Protein AF-A0A933K4L1-F1 (afdb_monomer_lite)

Structure (mmCIF, N/CA/C/O backbone):
data_AF-A0A933K4L1-F1
#
_entry.id   AF-A0A933K4L1-F1
#
loop_
_atom_site.group_PDB
_atom_site.id
_atom_site.type_symbol
_atom_site.label_atom_id
_atom_site.label_alt_id
_atom_site.label_comp_id
_atom_site.label_asym_id
_atom_site.label_entity_id
_atom_site.label_seq_id
_atom_site.pdbx_PDB_ins_code
_atom_site.Cartn_x
_atom_site.Cartn_y
_atom_site.Cartn_z
_atom_site.occupancy
_atom_site.B_iso_or_equiv
_atom_site.auth_seq_id
_atom_site.auth_comp_id
_atom_site.auth_asym_id
_atom_site.auth_atom_id
_atom_site.pdbx_PDB_model_num
ATOM 1 N N . ARG A 1 1 ? -4.484 -25.828 -28.127 1.00 39.91 1 ARG A N 1
ATOM 2 C CA . ARG A 1 1 ? -3.521 -26.058 -29.235 1.00 39.91 1 ARG A CA 1
ATOM 3 C C . ARG A 1 1 ? -2.117 -26.116 -28.647 1.00 39.91 1 ARG A C 1
ATOM 5 O O . ARG A 1 1 ? -1.883 -25.494 -27.622 1.00 39.91 1 ARG A O 1
ATOM 12 N N . LYS A 1 2 ? -1.276 -26.953 -29.256 1.00 43.22 2 LYS A N 1
ATOM 13 C CA . LYS A 1 2 ? 0.020 -27.460 -28.789 1.00 43.22 2 LYS A CA 1
ATOM 14 C C . LYS A 1 2 ? 1.033 -26.352 -28.479 1.00 43.22 2 LYS A C 1
ATOM 16 O O . LYS A 1 2 ? 0.990 -25.292 -29.096 1.00 43.22 2 LYS A O 1
ATOM 21 N N . GLY A 1 3 ? 1.932 -26.653 -27.542 1.00 54.91 3 GLY A N 1
ATOM 22 C CA . GLY A 1 3 ? 3.079 -25.826 -27.194 1.00 54.91 3 GLY A CA 1
ATOM 23 C C . GLY A 1 3 ? 3.960 -25.570 -28.411 1.00 54.91 3 GLY A C 1
ATOM 24 O O . GLY A 1 3 ? 4.396 -26.503 -29.080 1.00 54.91 3 GLY A O 1
ATOM 25 N N . GLY A 1 4 ? 4.175 -24.292 -28.701 1.00 50.25 4 GLY A N 1
ATOM 26 C CA . GLY A 1 4 ? 5.207 -23.833 -29.613 1.00 50.25 4 GLY A CA 1
ATOM 27 C C . GLY A 1 4 ? 6.361 -23.327 -28.769 1.00 50.25 4 GLY A C 1
ATOM 28 O O . GLY A 1 4 ? 6.180 -22.418 -27.960 1.00 50.25 4 GLY A O 1
ATOM 29 N N . THR A 1 5 ? 7.515 -23.962 -28.916 1.00 54.81 5 THR A N 1
ATOM 30 C CA . THR A 1 5 ? 8.795 -23.554 -28.346 1.00 54.81 5 THR A CA 1
ATOM 31 C C . THR A 1 5 ? 8.972 -22.050 -28.546 1.00 54.81 5 THR A C 1
ATOM 33 O O . THR A 1 5 ? 9.101 -21.573 -29.671 1.00 54.81 5 THR A O 1
ATOM 36 N N . ARG A 1 6 ? 8.900 -21.291 -27.450 1.00 60.75 6 ARG A N 1
ATOM 37 C CA . ARG A 1 6 ? 9.098 -19.840 -27.438 1.00 60.75 6 ARG A CA 1
ATOM 38 C C . ARG A 1 6 ? 10.578 -19.580 -27.698 1.00 60.75 6 ARG A C 1
ATOM 40 O O . ARG A 1 6 ? 11.382 -19.595 -26.774 1.00 60.75 6 ARG A O 1
ATOM 47 N N . GLY A 1 7 ? 10.933 -19.461 -28.975 1.00 65.25 7 GLY A N 1
ATOM 48 C CA . GLY A 1 7 ? 12.290 -19.160 -29.416 1.00 65.25 7 GLY A CA 1
ATOM 49 C C . GLY A 1 7 ? 12.791 -17.811 -28.878 1.00 65.25 7 GLY A C 1
ATOM 50 O O . GLY A 1 7 ? 12.019 -17.054 -28.287 1.00 65.25 7 GLY A O 1
ATOM 51 N N . PRO A 1 8 ? 14.070 -17.472 -29.104 1.00 67.44 8 PRO A N 1
ATOM 52 C CA . PRO A 1 8 ? 14.709 -16.267 -28.556 1.00 67.44 8 PRO A CA 1
ATOM 53 C C . PRO A 1 8 ? 13.962 -14.957 -28.869 1.00 67.44 8 PRO A C 1
ATOM 55 O O . PRO A 1 8 ? 14.009 -14.020 -28.076 1.00 67.44 8 PRO A O 1
ATOM 58 N N . ILE A 1 9 ? 13.199 -14.916 -29.967 1.00 75.38 9 ILE A N 1
ATOM 59 C CA . ILE A 1 9 ? 12.356 -13.775 -30.354 1.00 75.38 9 ILE A CA 1
ATOM 60 C C . ILE A 1 9 ? 11.249 -13.504 -29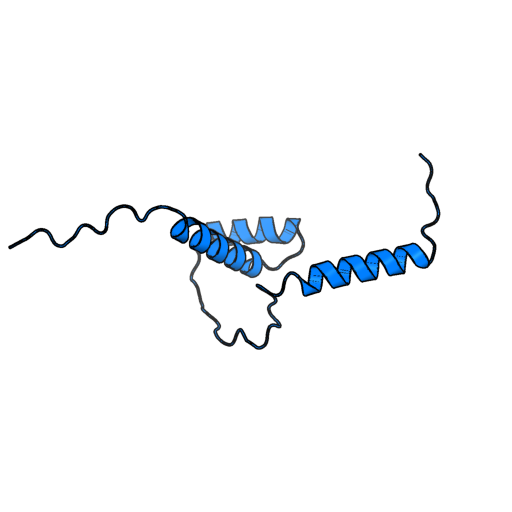.321 1.00 75.38 9 ILE A C 1
ATOM 62 O O . ILE A 1 9 ? 11.014 -12.355 -28.967 1.00 75.38 9 ILE A O 1
ATOM 66 N N . PHE A 1 10 ? 10.631 -14.542 -28.750 1.00 77.81 10 PHE A N 1
ATOM 67 C CA . PHE A 1 10 ? 9.590 -14.370 -27.731 1.00 77.81 10 PHE A CA 1
ATOM 68 C C . PHE A 1 10 ? 10.140 -13.735 -26.446 1.00 77.81 10 PHE A C 1
ATOM 70 O O . PHE A 1 10 ? 9.456 -12.950 -25.795 1.00 77.81 10 PHE A O 1
ATOM 77 N N . LEU A 1 11 ? 11.376 -14.073 -26.062 1.00 79.44 11 LEU A N 1
ATOM 78 C CA . LEU A 1 11 ? 12.017 -13.469 -24.892 1.00 79.44 11 LEU A CA 1
ATOM 79 C C . LEU A 1 11 ? 12.319 -11.988 -25.130 1.00 79.44 11 LEU A C 1
ATOM 81 O O . LEU A 1 11 ? 12.183 -11.191 -24.206 1.00 79.44 11 LEU A O 1
ATOM 85 N N . HIS A 1 12 ? 12.677 -11.621 -26.361 1.00 78.88 12 HIS A N 1
ATOM 86 C CA . HIS A 1 12 ? 12.881 -10.231 -26.749 1.00 78.88 12 HIS A CA 1
ATOM 87 C C . HIS A 1 12 ? 11.567 -9.436 -26.727 1.00 78.88 12 HIS A C 1
ATOM 89 O O . HIS A 1 12 ? 11.505 -8.384 -26.100 1.00 78.88 12 HIS A O 1
ATOM 95 N N . GLU A 1 13 ? 10.488 -9.975 -27.300 1.00 81.00 13 GLU A N 1
ATOM 96 C CA . GLU A 1 13 ? 9.154 -9.358 -27.245 1.00 81.00 13 GLU A CA 1
ATOM 97 C C . GLU A 1 13 ? 8.636 -9.215 -25.805 1.00 81.00 13 GLU A C 1
ATOM 99 O O . GLU A 1 13 ? 8.064 -8.186 -25.440 1.00 81.00 13 GLU A O 1
ATOM 104 N N . LEU A 1 14 ? 8.873 -10.223 -24.959 1.00 81.38 14 LEU A N 1
ATOM 105 C CA . LEU A 1 14 ? 8.529 -10.167 -23.540 1.00 81.38 14 LEU A CA 1
ATOM 106 C C . LEU A 1 14 ? 9.351 -9.102 -22.801 1.00 81.38 14 LEU A C 1
ATOM 108 O O . LEU A 1 14 ? 8.805 -8.402 -21.950 1.00 81.38 14 LEU A O 1
ATOM 112 N N . ALA A 1 15 ? 10.642 -8.972 -23.116 1.00 80.56 15 ALA A N 1
ATOM 113 C CA . ALA A 1 15 ? 11.514 -7.959 -22.532 1.00 80.56 15 ALA A CA 1
ATOM 114 C C . ALA A 1 15 ? 11.091 -6.542 -22.946 1.00 80.56 15 ALA A C 1
ATOM 116 O O . ALA A 1 15 ? 11.006 -5.667 -22.088 1.00 80.56 15 ALA A O 1
ATOM 117 N N . GLU A 1 16 ? 10.753 -6.335 -24.219 1.00 82.38 16 GLU A N 1
ATOM 118 C CA . GLU A 1 16 ? 10.229 -5.071 -24.746 1.00 82.38 16 GLU A CA 1
ATOM 119 C C . GLU A 1 16 ? 8.906 -4.681 -24.077 1.00 82.38 16 GLU A C 1
ATOM 121 O O . GLU A 1 16 ? 8.737 -3.553 -23.609 1.00 82.38 16 GLU A O 1
ATOM 126 N N . GLU A 1 17 ? 7.968 -5.620 -23.949 1.00 79.50 17 GLU A N 1
ATOM 127 C CA . GLU A 1 17 ? 6.682 -5.359 -23.301 1.00 79.50 17 GLU A CA 1
ATOM 128 C C . GLU A 1 17 ? 6.840 -5.119 -21.790 1.00 79.50 17 GLU A C 1
ATOM 130 O O . GLU A 1 17 ? 6.214 -4.211 -21.234 1.00 79.50 17 GLU A O 1
ATOM 135 N N . ALA A 1 18 ? 7.717 -5.868 -21.114 1.00 75.50 18 ALA A N 1
ATOM 136 C CA . ALA A 1 18 ? 8.051 -5.627 -19.713 1.00 75.50 18 ALA A CA 1
ATOM 137 C C . ALA A 1 18 ? 8.695 -4.245 -19.525 1.00 75.50 18 ALA A C 1
ATOM 139 O O . ALA A 1 18 ? 8.292 -3.497 -18.633 1.00 75.50 18 ALA A O 1
ATOM 140 N N . HIS A 1 19 ? 9.636 -3.870 -20.393 1.00 73.94 19 HIS A N 1
ATOM 141 C CA . HIS A 1 19 ? 10.294 -2.568 -20.378 1.00 73.94 19 HIS A CA 1
ATOM 142 C C . HIS A 1 19 ? 9.290 -1.431 -20.591 1.00 73.94 19 HIS A C 1
ATOM 144 O O . HIS A 1 19 ? 9.249 -0.480 -19.809 1.00 73.94 19 HIS A O 1
ATOM 150 N N . ARG A 1 20 ? 8.398 -1.569 -21.577 1.00 72.38 20 ARG A N 1
ATOM 151 C CA . ARG A 1 20 ? 7.330 -0.605 -21.862 1.00 72.38 20 ARG A CA 1
ATOM 152 C C . ARG A 1 20 ? 6.388 -0.429 -20.673 1.00 72.38 20 ARG A C 1
ATOM 154 O O . ARG A 1 20 ? 6.075 0.705 -20.304 1.00 72.38 20 ARG A O 1
ATOM 161 N N . ARG A 1 21 ? 5.976 -1.520 -20.018 1.00 66.19 21 ARG A N 1
ATOM 162 C CA . ARG A 1 21 ? 5.130 -1.468 -18.809 1.00 66.19 21 ARG A CA 1
ATOM 163 C C . ARG A 1 21 ? 5.849 -0.842 -17.619 1.00 66.19 21 ARG A C 1
ATOM 165 O O . ARG A 1 21 ? 5.251 -0.040 -16.906 1.00 66.19 21 ARG A O 1
ATOM 172 N N . MET A 1 22 ? 7.128 -1.156 -17.425 1.00 62.25 22 MET A N 1
ATOM 173 C CA . MET A 1 22 ? 7.940 -0.583 -16.349 1.00 62.25 22 MET A CA 1
ATOM 174 C C . MET A 1 22 ? 8.212 0.914 -16.548 1.00 62.25 22 MET A C 1
ATOM 176 O O . MET A 1 22 ? 8.229 1.658 -15.572 1.00 62.25 22 MET A O 1
ATOM 180 N N . LEU A 1 23 ? 8.399 1.375 -17.790 1.00 61.69 23 LEU A N 1
ATOM 181 C CA . LEU A 1 23 ? 8.634 2.790 -18.098 1.00 61.69 23 LEU A CA 1
ATOM 182 C C . LEU A 1 23 ? 7.361 3.643 -18.080 1.00 61.69 23 LEU A C 1
ATOM 184 O O . LEU A 1 23 ? 7.427 4.824 -17.743 1.00 61.69 23 LEU A O 1
ATOM 188 N N . THR A 1 24 ? 6.209 3.074 -18.436 1.00 56.47 24 THR A N 1
ATOM 189 C CA . THR A 1 24 ? 4.919 3.791 -18.419 1.00 56.47 24 THR A CA 1
ATOM 190 C C . THR A 1 24 ? 4.387 4.007 -16.999 1.00 56.47 24 THR A C 1
ATOM 192 O O . THR A 1 24 ? 3.730 5.014 -16.739 1.00 56.47 24 THR A O 1
ATOM 195 N N . HIS A 1 25 ? 4.752 3.150 -16.041 1.00 51.44 25 HIS A N 1
ATOM 196 C CA . HIS A 1 25 ? 4.422 3.305 -14.619 1.00 51.44 25 HIS A CA 1
ATOM 197 C C . HIS A 1 25 ? 5.514 4.087 -13.865 1.00 51.44 25 HIS A C 1
ATOM 199 O O . HIS A 1 25 ? 6.136 3.589 -12.930 1.00 51.44 25 HIS A O 1
ATOM 205 N N . ARG A 1 26 ? 5.761 5.346 -14.257 1.00 51.97 26 ARG A N 1
ATOM 206 C CA . ARG A 1 26 ? 6.650 6.263 -13.506 1.00 51.97 26 ARG A CA 1
ATOM 207 C C . ARG A 1 26 ? 6.078 6.735 -12.164 1.00 51.97 26 ARG A C 1
ATOM 209 O O . ARG A 1 26 ? 6.803 7.333 -11.377 1.00 51.97 26 ARG A O 1
ATOM 216 N N . ARG A 1 27 ? 4.796 6.499 -11.884 1.00 52.16 27 ARG A N 1
ATOM 217 C CA . ARG A 1 27 ? 4.173 6.864 -10.603 1.00 52.16 27 ARG A CA 1
ATOM 218 C C . ARG A 1 27 ? 4.308 5.690 -9.633 1.00 52.16 27 ARG A C 1
ATOM 220 O O . ARG A 1 27 ? 3.869 4.591 -9.951 1.00 52.16 27 ARG A O 1
ATOM 227 N N . GLY A 1 28 ? 4.948 5.913 -8.484 1.00 53.56 28 GLY A N 1
ATOM 228 C CA . GLY A 1 28 ? 4.952 4.953 -7.374 1.00 53.56 28 GLY A CA 1
ATOM 229 C C . GLY A 1 28 ? 6.193 4.078 -7.200 1.00 53.56 28 GLY A C 1
ATOM 230 O O . GLY A 1 28 ? 6.220 3.278 -6.266 1.00 53.56 28 GLY A O 1
ATOM 231 N N . ARG A 1 29 ? 7.236 4.186 -8.041 1.00 59.84 29 ARG A N 1
ATOM 232 C CA . ARG A 1 29 ? 8.449 3.373 -7.834 1.00 59.84 29 ARG A CA 1
ATOM 233 C C . ARG A 1 29 ? 9.202 3.895 -6.602 1.00 59.84 29 ARG A C 1
ATOM 235 O O . ARG A 1 29 ? 9.624 5.048 -6.624 1.00 59.84 29 ARG A O 1
ATOM 242 N N . PRO A 1 30 ? 9.476 3.066 -5.576 1.00 55.38 30 PRO A N 1
ATOM 243 C CA . PRO A 1 30 ? 10.226 3.500 -4.390 1.00 55.38 30 PRO A CA 1
ATOM 244 C C . PRO A 1 30 ? 11.623 4.069 -4.701 1.00 55.38 30 PRO A C 1
ATOM 246 O O . PRO A 1 30 ? 12.207 4.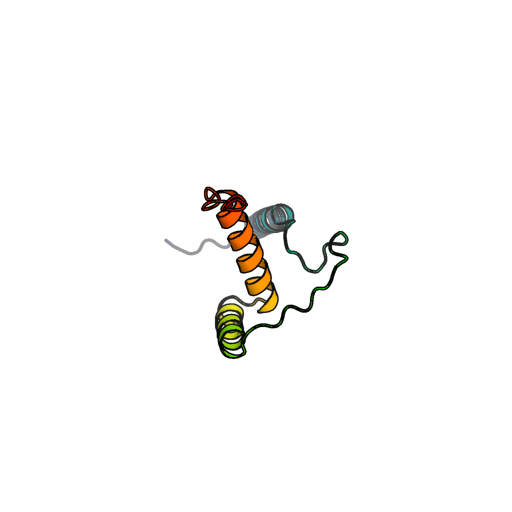762 -3.877 1.00 55.38 30 PRO A O 1
ATOM 249 N N . SER A 1 31 ? 12.164 3.775 -5.891 1.00 58.38 31 SER A N 1
ATOM 250 C CA . SER A 1 31 ? 13.457 4.262 -6.382 1.00 58.38 31 SER A CA 1
ATOM 251 C C . SER A 1 31 ? 13.386 5.584 -7.166 1.00 58.38 31 SER A C 1
ATOM 253 O O . SER A 1 31 ? 14.389 5.975 -7.761 1.00 58.38 31 SER A O 1
ATOM 255 N N . ALA A 1 32 ? 12.218 6.225 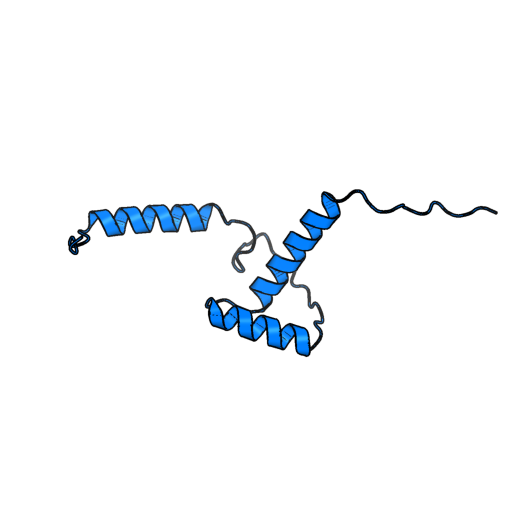-7.272 1.00 62.88 32 ALA A N 1
ATOM 256 C CA . ALA A 1 32 ? 12.067 7.507 -7.956 1.00 62.88 32 ALA A CA 1
ATOM 257 C C . ALA A 1 32 ? 12.789 8.610 -7.159 1.00 62.88 32 ALA A C 1
ATOM 259 O O . ALA A 1 32 ? 12.478 8.845 -5.992 1.00 62.88 32 ALA A O 1
ATOM 260 N N . ARG A 1 33 ? 13.781 9.271 -7.773 1.00 60.25 33 ARG A N 1
ATOM 261 C CA . ARG A 1 33 ? 14.630 10.281 -7.103 1.00 60.25 33 ARG A CA 1
ATOM 262 C C . ARG A 1 33 ? 13.847 11.530 -6.695 1.00 60.25 33 ARG A C 1
ATOM 264 O O . ARG A 1 33 ? 14.233 12.214 -5.756 1.00 60.25 33 ARG A O 1
ATOM 271 N N . GLU A 1 34 ? 12.754 11.810 -7.388 1.00 65.19 34 GLU A N 1
ATOM 272 C CA . GLU A 1 34 ? 11.829 12.908 -7.120 1.00 65.19 34 GLU A CA 1
ATOM 273 C C . GLU A 1 34 ? 11.003 12.724 -5.829 1.00 65.19 34 GLU A C 1
ATOM 275 O O . GLU A 1 34 ? 10.426 13.687 -5.327 1.00 65.19 34 GLU A O 1
ATOM 280 N N . TRP A 1 35 ? 10.940 11.513 -5.260 1.00 59.62 35 TRP A N 1
ATOM 281 C CA . TRP A 1 35 ? 10.172 11.221 -4.045 1.00 59.62 35 TRP A CA 1
ATOM 282 C C . TRP A 1 35 ? 11.043 11.387 -2.795 1.00 59.62 35 TRP A C 1
ATOM 284 O O . TRP A 1 35 ? 11.478 10.424 -2.167 1.00 59.62 35 TRP A O 1
ATOM 294 N N . THR A 1 36 ? 11.305 12.637 -2.416 1.00 59.38 36 THR A N 1
ATOM 295 C CA . THR A 1 36 ? 12.166 12.982 -1.267 1.00 59.38 36 THR A CA 1
ATOM 296 C C . THR A 1 36 ? 11.462 12.904 0.090 1.00 59.38 36 THR A C 1
ATOM 298 O O . THR A 1 36 ? 12.114 12.965 1.131 1.00 59.38 36 THR A O 1
ATOM 301 N N . LEU A 1 37 ? 10.135 12.764 0.108 1.00 61.91 37 LEU A N 1
ATOM 302 C CA . LEU A 1 37 ? 9.329 12.940 1.312 1.00 61.91 37 LEU A CA 1
ATOM 303 C C . LEU A 1 37 ? 8.808 11.592 1.829 1.00 61.91 37 LEU A C 1
ATOM 305 O O . LEU A 1 37 ? 7.923 10.982 1.233 1.00 61.91 37 LEU A O 1
ATOM 309 N N . ARG A 1 38 ? 9.348 11.137 2.967 1.00 62.84 38 ARG A N 1
ATOM 310 C CA . ARG A 1 38 ? 8.868 9.949 3.689 1.00 62.84 38 ARG A CA 1
ATOM 311 C C . ARG A 1 38 ? 7.836 10.378 4.728 1.00 62.84 38 ARG A C 1
ATOM 313 O O . ARG A 1 38 ? 8.173 11.096 5.664 1.00 62.84 38 ARG A O 1
ATOM 320 N N . ARG A 1 39 ? 6.578 9.964 4.561 1.00 65.94 39 ARG A N 1
ATOM 321 C CA . ARG A 1 39 ? 5.495 10.251 5.515 1.00 65.94 39 ARG A CA 1
ATOM 322 C C . ARG A 1 39 ? 5.198 9.003 6.334 1.00 65.94 39 ARG A C 1
ATOM 324 O O . ARG A 1 39 ? 4.902 7.958 5.762 1.00 65.94 39 ARG A O 1
ATOM 331 N N . LEU A 1 40 ? 5.259 9.124 7.657 1.00 70.88 40 LEU A N 1
ATOM 332 C CA . LEU A 1 40 ? 4.731 8.107 8.562 1.00 70.88 40 LEU A CA 1
ATOM 333 C C . LEU A 1 40 ? 3.226 8.338 8.683 1.00 70.88 40 LEU A C 1
ATOM 335 O O . LEU A 1 40 ? 2.794 9.327 9.271 1.00 70.88 40 LEU A O 1
ATOM 339 N N . VAL A 1 41 ? 2.438 7.458 8.071 1.00 73.44 41 VAL A N 1
ATOM 340 C CA . VAL A 1 41 ? 0.977 7.487 8.166 1.00 73.44 41 VAL A CA 1
ATOM 341 C C . VAL A 1 41 ? 0.564 6.364 9.111 1.00 73.44 41 VAL A C 1
ATOM 343 O O . VAL A 1 41 ? 0.759 5.198 8.763 1.00 73.44 41 VAL A O 1
ATOM 346 N N . PRO A 1 42 ? 0.034 6.674 10.307 1.00 81.62 42 PRO A N 1
ATOM 347 C CA . PRO A 1 42 ? -0.477 5.639 11.187 1.00 81.62 42 PRO A CA 1
ATOM 348 C C . PRO A 1 42 ? -1.690 4.979 10.526 1.00 81.62 42 PRO A C 1
ATOM 350 O O . PRO A 1 42 ? -2.632 5.650 10.104 1.00 81.62 42 PRO A O 1
ATOM 353 N N . LEU A 1 43 ? -1.653 3.654 10.435 1.00 86.12 43 LEU A N 1
ATOM 354 C CA . LEU A 1 43 ? -2.764 2.831 9.974 1.00 86.12 43 LEU A CA 1
ATOM 355 C C . LEU A 1 43 ? -3.322 2.050 11.156 1.00 86.12 43 LEU A C 1
ATOM 357 O O . LEU A 1 43 ? -2.588 1.687 12.078 1.00 86.12 43 LEU A O 1
ATOM 361 N N . ARG A 1 44 ? -4.627 1.775 11.122 1.00 92.06 44 ARG A N 1
ATOM 362 C CA . ARG A 1 44 ? -5.220 0.873 12.106 1.00 92.06 44 ARG A CA 1
ATOM 363 C C . ARG A 1 44 ? -4.609 -0.532 11.954 1.00 92.06 44 ARG A C 1
ATOM 365 O O . ARG A 1 44 ? -4.385 -0.953 10.814 1.00 92.06 44 ARG A O 1
ATOM 372 N N . PRO A 1 45 ? -4.357 -1.262 13.058 1.00 92.75 45 PRO A N 1
ATOM 373 C CA . PRO A 1 45 ? -3.710 -2.573 12.994 1.00 92.75 45 PRO A CA 1
ATOM 374 C C . PRO A 1 45 ? -4.452 -3.584 12.115 1.00 92.75 45 PRO A C 1
ATOM 376 O O . PRO A 1 45 ? -3.829 -4.297 11.338 1.00 92.75 45 PRO A O 1
ATOM 379 N N . ASP A 1 46 ? -5.781 -3.604 12.182 1.00 96.19 46 ASP A N 1
ATOM 380 C CA . ASP A 1 46 ? -6.640 -4.478 11.381 1.00 96.19 46 ASP A CA 1
ATOM 381 C C . ASP A 1 46 ? -6.518 -4.207 9.875 1.00 96.19 46 ASP A C 1
ATOM 383 O O . ASP A 1 46 ? -6.323 -5.137 9.093 1.00 96.19 46 ASP A O 1
ATOM 387 N N . HIS A 1 47 ? -6.530 -2.937 9.468 1.00 94.69 47 HIS A N 1
ATOM 388 C CA . HIS A 1 47 ? -6.313 -2.563 8.068 1.00 94.69 47 HIS A CA 1
ATOM 389 C C . HIS A 1 47 ? -4.894 -2.901 7.592 1.00 94.69 47 HIS A C 1
ATOM 391 O O . HIS A 1 47 ? -4.698 -3.285 6.440 1.00 94.69 47 HIS A O 1
ATOM 397 N N . TRP A 1 48 ? -3.888 -2.781 8.463 1.00 94.44 48 TRP A N 1
ATOM 398 C CA . TRP A 1 48 ? -2.522 -3.181 8.124 1.00 94.44 48 TRP A CA 1
ATOM 399 C C . TRP A 1 48 ? -2.401 -4.694 7.907 1.00 94.44 48 TRP A C 1
ATOM 401 O O . TRP A 1 48 ? -1.747 -5.129 6.958 1.00 94.44 48 TRP A O 1
ATOM 411 N N . GLU A 1 49 ? -3.067 -5.508 8.731 1.00 96.31 49 GLU A N 1
ATOM 412 C CA . GLU A 1 49 ? -3.140 -6.958 8.518 1.00 96.31 49 GLU A CA 1
ATOM 413 C C . GLU A 1 49 ? -3.811 -7.316 7.190 1.00 96.31 49 GLU A C 1
ATOM 415 O O . GLU A 1 49 ? -3.353 -8.213 6.480 1.00 96.31 49 GLU A O 1
ATOM 420 N N . GLU A 1 50 ? -4.874 -6.607 6.822 1.00 96.31 50 GLU A N 1
ATOM 421 C CA . GLU A 1 50 ? -5.546 -6.810 5.542 1.00 96.31 50 GLU A CA 1
ATOM 422 C C . GLU A 1 50 ? -4.638 -6.451 4.358 1.00 96.31 50 GLU A C 1
ATOM 424 O O . GLU A 1 50 ? -4.483 -7.249 3.430 1.00 96.31 50 GLU A O 1
ATOM 429 N N . LEU A 1 51 ? -3.939 -5.314 4.432 1.00 94.94 51 LEU A N 1
ATOM 430 C CA . LEU A 1 51 ? -2.948 -4.921 3.429 1.00 94.94 51 LEU A CA 1
ATOM 431 C C . LEU A 1 51 ? -1.834 -5.962 3.291 1.00 94.94 51 LEU A C 1
ATOM 433 O O . LEU A 1 51 ? -1.449 -6.274 2.167 1.00 94.94 51 LEU A O 1
ATOM 437 N N . LYS A 1 52 ? -1.350 -6.547 4.396 1.00 95.69 52 LYS A N 1
ATOM 438 C CA . LYS A 1 52 ? -0.354 -7.631 4.356 1.00 95.69 52 LYS A CA 1
ATOM 439 C C . LYS A 1 52 ? -0.865 -8.867 3.623 1.00 95.69 52 LYS A C 1
ATOM 441 O O . LYS A 1 52 ? -0.130 -9.433 2.816 1.00 95.69 52 LYS A O 1
ATOM 446 N N . LYS A 1 53 ? -2.114 -9.273 3.865 1.00 96.88 53 LYS A N 1
ATOM 447 C CA . LYS A 1 53 ? -2.730 -10.418 3.173 1.00 96.88 53 LYS A CA 1
ATOM 448 C C . LYS A 1 53 ? -2.861 -10.159 1.673 1.00 96.88 53 LYS A C 1
ATOM 450 O O . LYS A 1 53 ? -2.477 -11.013 0.875 1.00 96.88 53 LYS A O 1
ATOM 455 N N . LEU A 1 54 ? -3.340 -8.974 1.286 1.00 94.81 54 LEU A N 1
ATOM 456 C CA . LEU A 1 54 ? -3.426 -8.589 -0.125 1.00 94.81 54 LEU A CA 1
ATOM 457 C C . LEU A 1 54 ? -2.038 -8.539 -0.772 1.00 94.81 54 LEU A C 1
ATOM 459 O O . LEU A 1 54 ? -1.841 -9.104 -1.844 1.00 94.81 54 LEU A O 1
ATOM 463 N N . ALA A 1 55 ? -1.067 -7.917 -0.111 1.00 93.06 55 ALA A N 1
ATOM 464 C CA . ALA A 1 55 ? 0.297 -7.772 -0.606 1.00 93.06 55 ALA A CA 1
ATOM 465 C C . ALA A 1 55 ? 0.986 -9.121 -0.830 1.00 93.06 55 ALA A C 1
ATOM 467 O O . ALA A 1 55 ? 1.587 -9.333 -1.885 1.00 93.06 55 ALA A O 1
ATOM 468 N N . ALA A 1 56 ? 0.809 -10.063 0.100 1.00 93.56 56 ALA A N 1
ATOM 469 C CA . ALA A 1 56 ? 1.309 -11.427 -0.033 1.00 93.56 56 ALA A CA 1
ATOM 470 C C . ALA A 1 56 ? 0.729 -12.148 -1.261 1.00 93.56 56 ALA A C 1
ATOM 472 O O . ALA A 1 56 ? 1.453 -12.871 -1.941 1.00 93.56 56 ALA A O 1
ATOM 473 N N . SER A 1 57 ? -0.548 -11.918 -1.587 1.00 92.25 57 SER A N 1
ATOM 474 C CA . SER A 1 57 ? -1.207 -12.571 -2.728 1.00 92.25 57 SER A CA 1
ATOM 475 C C . SER A 1 57 ? -0.671 -12.138 -4.101 1.00 92.25 57 SER A C 1
ATOM 477 O O . SER A 1 57 ? -0.785 -12.896 -5.062 1.00 92.25 57 SER A O 1
ATOM 479 N N . ILE A 1 58 ? -0.066 -10.948 -4.197 1.00 89.62 58 ILE A N 1
ATOM 480 C CA . ILE A 1 58 ? 0.442 -10.377 -5.458 1.00 89.62 58 ILE A CA 1
ATOM 481 C C . ILE A 1 58 ? 1.952 -10.079 -5.437 1.00 89.62 58 ILE A C 1
ATOM 483 O O . ILE A 1 58 ? 2.480 -9.543 -6.408 1.00 89.62 58 ILE A O 1
ATOM 487 N N . GLY A 1 59 ? 2.652 -10.436 -4.353 1.00 89.62 59 GLY A N 1
ATOM 488 C CA . GLY A 1 59 ? 4.108 -10.326 -4.231 1.00 89.62 59 GLY A CA 1
ATOM 489 C C . GLY A 1 59 ? 4.649 -8.893 -4.160 1.00 89.62 59 GLY A C 1
ATOM 490 O O . GLY A 1 59 ? 5.689 -8.611 -4.753 1.00 89.62 59 GLY A O 1
ATOM 491 N N . VAL A 1 60 ? 3.959 -7.983 -3.466 1.00 88.50 60 VAL A N 1
ATOM 492 C CA . VAL A 1 60 ? 4.381 -6.574 -3.289 1.00 88.50 60 VAL A CA 1
ATOM 493 C C . VAL A 1 60 ? 4.519 -6.208 -1.810 1.00 88.50 60 VAL A C 1
ATOM 495 O O . VAL A 1 60 ? 4.141 -6.990 -0.942 1.00 88.50 60 VAL A O 1
ATOM 498 N N . ASP A 1 61 ? 5.052 -5.022 -1.503 1.00 89.44 61 ASP A N 1
ATOM 499 C CA . ASP A 1 61 ? 5.084 -4.508 -0.130 1.00 89.44 61 ASP A CA 1
ATOM 500 C C . ASP A 1 61 ? 3.712 -3.903 0.267 1.00 89.44 61 ASP A C 1
ATOM 502 O O . ASP A 1 61 ? 3.101 -3.188 -0.536 1.00 89.44 61 ASP A O 1
ATOM 506 N N . PRO A 1 62 ? 3.198 -4.136 1.491 1.00 90.19 62 PRO A N 1
ATOM 507 C CA . PRO A 1 62 ? 1.892 -3.621 1.919 1.00 90.19 62 PRO A CA 1
ATOM 508 C C . PRO A 1 62 ? 1.775 -2.092 1.862 1.00 90.19 62 PRO A C 1
ATOM 510 O O . PRO A 1 62 ? 0.698 -1.562 1.567 1.00 90.19 62 PRO A O 1
ATOM 513 N N . ALA A 1 63 ? 2.874 -1.362 2.078 1.00 88.56 63 ALA A N 1
ATOM 514 C CA . ALA A 1 63 ? 2.884 0.092 1.974 1.00 88.56 63 ALA A CA 1
ATOM 515 C C . ALA A 1 63 ? 2.707 0.569 0.524 1.00 88.56 63 ALA A C 1
ATOM 517 O O . ALA A 1 63 ? 2.162 1.651 0.302 1.00 88.56 63 ALA A O 1
ATOM 518 N N . GLN A 1 64 ? 3.096 -0.234 -0.473 1.00 85.62 64 GLN A N 1
ATOM 519 C CA . GLN A 1 64 ? 2.850 0.084 -1.884 1.00 85.62 64 GLN A CA 1
ATOM 520 C C . GLN A 1 64 ? 1.355 0.031 -2.212 1.00 85.62 64 GLN A C 1
ATOM 522 O O . GLN A 1 64 ? 0.850 0.902 -2.920 1.00 85.62 64 GLN A O 1
ATOM 527 N N . ILE A 1 65 ? 0.629 -0.941 -1.651 1.00 91.12 65 ILE A N 1
ATOM 528 C CA . ILE A 1 65 ? -0.833 -1.004 -1.784 1.00 91.12 65 ILE A CA 1
ATOM 529 C C . ILE A 1 65 ? -1.476 0.197 -1.088 1.00 91.12 65 ILE A C 1
ATOM 531 O O . ILE A 1 65 ? -2.337 0.852 -1.676 1.00 91.12 65 ILE A O 1
ATOM 535 N N . ALA A 1 66 ? -1.032 0.529 0.127 1.00 90.25 66 ALA A N 1
ATOM 536 C CA . ALA A 1 66 ? -1.536 1.692 0.855 1.00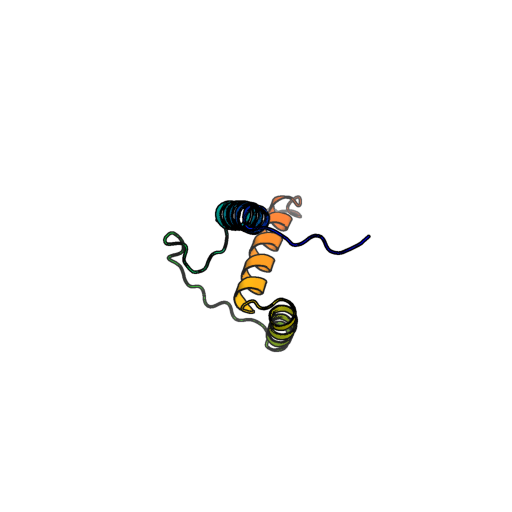 90.25 66 ALA A CA 1
ATOM 537 C C . ALA A 1 66 ? -1.350 2.996 0.060 1.00 90.25 66 ALA A C 1
ATOM 539 O O . ALA A 1 66 ? -2.295 3.773 -0.078 1.00 90.25 66 ALA A O 1
ATOM 540 N N . ALA A 1 67 ? -0.163 3.213 -0.514 1.00 86.69 67 ALA A N 1
ATOM 541 C CA . ALA A 1 67 ? 0.118 4.378 -1.348 1.00 86.69 67 ALA A CA 1
ATOM 542 C C . ALA A 1 67 ? -0.821 4.449 -2.563 1.00 86.69 67 ALA A C 1
ATOM 544 O O . ALA A 1 67 ? -1.440 5.486 -2.799 1.00 86.69 67 ALA A O 1
ATOM 545 N N . LEU A 1 68 ? -1.007 3.333 -3.276 1.00 87.31 68 LEU A N 1
ATOM 546 C CA . LEU A 1 68 ? -1.906 3.258 -4.430 1.00 87.31 68 LEU A CA 1
ATOM 547 C C . LEU A 1 68 ? -3.363 3.578 -4.059 1.00 87.31 68 LEU A C 1
ATOM 549 O O . LEU A 1 68 ? -4.054 4.278 -4.800 1.00 87.31 68 LEU A O 1
ATOM 553 N N . LEU A 1 69 ? -3.844 3.065 -2.923 1.00 90.31 69 LEU A N 1
ATOM 554 C CA . LEU A 1 69 ? -5.200 3.333 -2.437 1.00 90.31 69 LEU A CA 1
ATOM 555 C C . LEU A 1 69 ? -5.392 4.811 -2.081 1.00 90.31 69 LEU A C 1
ATOM 557 O O . LEU A 1 69 ? -6.426 5.383 -2.423 1.00 90.31 69 LEU A O 1
ATOM 561 N N . ILE A 1 70 ? -4.392 5.441 -1.456 1.00 87.44 70 ILE A N 1
ATOM 562 C CA . ILE A 1 70 ? -4.409 6.878 -1.149 1.00 87.44 70 ILE A CA 1
ATOM 563 C C . ILE A 1 70 ? -4.445 7.703 -2.440 1.00 87.44 70 ILE A C 1
ATOM 565 O O . ILE A 1 70 ? -5.283 8.595 -2.565 1.00 87.44 70 ILE A O 1
ATOM 569 N N . GLU A 1 71 ? -3.584 7.403 -3.416 1.00 85.56 71 GLU A N 1
ATOM 570 C CA . GLU A 1 71 ? -3.543 8.117 -4.699 1.00 85.56 71 GLU A CA 1
ATOM 571 C C . GLU A 1 71 ? -4.880 8.021 -5.446 1.00 85.56 71 GLU A C 1
ATOM 573 O O . GLU A 1 71 ? -5.442 9.042 -5.844 1.00 85.56 71 GLU A O 1
ATOM 578 N N . ARG A 1 72 ? -5.448 6.813 -5.551 1.00 86.81 72 ARG A N 1
ATOM 579 C CA . ARG A 1 72 ? -6.761 6.596 -6.180 1.00 86.81 72 ARG A CA 1
ATOM 580 C C . ARG A 1 72 ? -7.896 7.274 -5.420 1.00 86.81 72 ARG A C 1
ATOM 582 O O . ARG A 1 72 ? -8.816 7.804 -6.039 1.00 86.81 72 ARG A O 1
ATOM 589 N N . GLY A 1 73 ? -7.847 7.262 -4.088 1.00 89.56 73 GLY A N 1
ATOM 590 C CA . GLY A 1 73 ? -8.804 7.978 -3.247 1.00 89.56 73 GLY A CA 1
ATOM 591 C C . GLY A 1 73 ? -8.772 9.481 -3.519 1.00 89.56 73 GLY A C 1
ATOM 592 O O . GLY A 1 73 ? -9.816 10.093 -3.714 1.00 89.56 73 GLY A O 1
ATOM 593 N N . LEU A 1 74 ? -7.576 10.065 -3.626 1.00 86.44 74 LEU A N 1
ATOM 594 C CA . LEU A 1 74 ? -7.408 11.478 -3.972 1.00 86.44 74 LEU A CA 1
ATOM 595 C C . LEU A 1 74 ? -7.907 11.802 -5.383 1.00 86.44 74 LEU A C 1
ATOM 597 O O . LEU A 1 74 ? -8.508 12.854 -5.582 1.00 86.44 74 LEU A O 1
ATOM 601 N N . GLU A 1 75 ? -7.670 10.930 -6.363 1.00 87.25 75 GLU A N 1
ATOM 602 C CA . GLU A 1 75 ? -8.197 11.105 -7.721 1.00 87.25 75 GLU A CA 1
ATOM 603 C C . GLU A 1 75 ? -9.727 11.081 -7.748 1.00 87.25 75 GLU A C 1
ATOM 605 O O . GLU A 1 75 ? -10.328 11.959 -8.364 1.00 87.25 75 GLU A O 1
ATOM 610 N N . ARG A 1 76 ? -10.358 10.144 -7.029 1.00 86.50 76 ARG A N 1
ATOM 611 C CA . ARG A 1 76 ? -11.822 10.091 -6.879 1.00 86.50 76 ARG A CA 1
ATOM 612 C C . ARG A 1 76 ? -12.378 11.349 -6.223 1.00 86.50 76 ARG A C 1
ATOM 614 O O . ARG A 1 76 ? -13.272 11.978 -6.770 1.00 86.50 76 ARG A O 1
ATOM 621 N N . LEU A 1 77 ? -11.788 11.781 -5.110 1.00 86.69 77 LEU A N 1
ATOM 622 C CA . LEU A 1 77 ? -12.222 12.991 -4.404 1.00 86.69 77 LEU A CA 1
ATOM 623 C C . LEU A 1 77 ? -12.035 14.278 -5.226 1.00 86.69 77 LEU A C 1
ATOM 625 O O . LEU A 1 77 ? -12.665 15.291 -4.936 1.00 86.69 77 LEU A O 1
ATOM 629 N N . ARG A 1 78 ? -11.144 14.276 -6.224 1.00 85.00 78 ARG A N 1
ATOM 630 C CA . ARG A 1 78 ? -10.961 15.404 -7.152 1.00 85.00 78 ARG A CA 1
ATOM 631 C C . ARG A 1 78 ? -12.009 15.439 -8.258 1.00 85.00 78 ARG A C 1
ATOM 633 O O . ARG A 1 78 ? -12.308 16.526 -8.744 1.00 85.00 78 ARG A O 1
ATOM 640 N N . THR A 1 79 ? -12.482 14.277 -8.697 1.00 80.44 79 THR A N 1
ATOM 641 C CA . THR A 1 79 ? -13.465 14.152 -9.781 1.00 80.44 79 THR A CA 1
ATOM 642 C C . THR A 1 79 ? -14.900 14.160 -9.268 1.00 80.44 79 THR A C 1
ATOM 644 O O . THR A 1 79 ? -15.803 14.551 -10.004 1.00 80.44 79 THR A O 1
ATOM 647 N N . GLU A 1 80 ? -15.117 13.795 -8.006 1.00 72.00 80 GLU A N 1
ATOM 648 C CA . GLU A 1 80 ? -16.389 13.984 -7.320 1.00 72.00 80 GLU A CA 1
ATOM 649 C C . GLU A 1 80 ? -16.644 15.482 -7.060 1.00 72.00 80 GLU A C 1
ATOM 651 O O . GLU A 1 80 ? -15.743 16.206 -6.616 1.00 72.00 80 GLU A O 1
ATOM 656 N N . PRO A 1 81 ? -17.865 15.991 -7.322 1.00 58.41 81 PRO A N 1
ATOM 657 C CA . PRO A 1 81 ? -18.223 17.343 -6.928 1.00 58.41 81 PRO A CA 1
ATOM 658 C C . PRO A 1 81 ? -18.102 17.440 -5.408 1.00 58.41 81 PRO A C 1
ATOM 660 O O . PRO A 1 81 ? -18.732 16.676 -4.678 1.00 58.41 81 PRO A O 1
ATOM 663 N N . LYS A 1 82 ? -17.273 18.374 -4.930 1.00 67.56 82 LYS A N 1
ATOM 664 C CA . LYS A 1 82 ? -17.109 18.638 -3.499 1.00 67.56 82 LYS A CA 1
ATOM 665 C C . LYS A 1 82 ? -18.493 18.880 -2.896 1.00 67.56 82 LYS A C 1
ATOM 667 O O . LYS A 1 82 ? -19.110 19.906 -3.181 1.00 67.56 82 LYS A O 1
ATOM 672 N N . LEU A 1 83 ? -18.976 17.940 -2.083 1.00 56.44 83 LEU A N 1
ATOM 673 C CA . LEU A 1 83 ? -20.143 18.159 -1.237 1.00 56.44 83 LEU A CA 1
ATOM 674 C C . LEU A 1 83 ? -19.872 19.424 -0.418 1.00 56.44 83 LEU A C 1
ATOM 676 O O . LEU A 1 83 ? -18.868 19.498 0.286 1.00 56.44 83 LEU A O 1
ATOM 680 N N . GLY A 1 84 ? -20.736 20.417 -0.641 1.00 52.59 84 GLY A N 1
ATOM 681 C CA . GLY A 1 84 ? -20.734 21.779 -0.117 1.00 52.59 84 GLY A CA 1
ATOM 682 C C . GLY A 1 84 ? -19.612 22.143 0.849 1.00 52.59 84 GLY A C 1
ATOM 683 O O . GLY A 1 84 ? -19.606 21.731 2.007 1.00 52.59 84 GLY A O 1
ATOM 684 N N . THR A 1 85 ? -18.758 23.076 0.430 1.00 51.75 85 THR A N 1
ATOM 685 C CA . THR A 1 85 ? -18.290 24.084 1.379 1.00 51.75 85 THR A CA 1
ATOM 686 C C . THR A 1 85 ? -19.539 24.755 1.941 1.00 51.75 85 THR A C 1
ATOM 688 O O . THR A 1 85 ? -20.148 25.590 1.273 1.00 51.75 85 THR A O 1
ATOM 691 N N . VAL A 1 86 ? -19.966 24.344 3.134 1.00 56.53 86 VAL A N 1
ATOM 692 C CA . VAL A 1 86 ? -20.884 25.136 3.945 1.00 56.53 86 VAL A CA 1
ATOM 693 C C . VAL A 1 86 ? -20.140 26.445 4.181 1.00 56.53 86 VAL A C 1
ATOM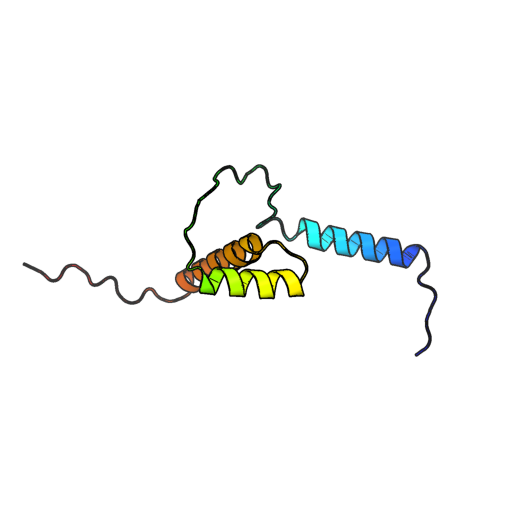 695 O O . VAL A 1 86 ? -19.186 26.495 4.957 1.00 56.53 86 VAL A O 1
ATOM 698 N N . GLY A 1 87 ? -20.490 27.470 3.401 1.00 50.72 87 GLY A N 1
ATOM 699 C CA . GLY A 1 87 ? -20.045 28.832 3.660 1.00 50.72 87 GLY A CA 1
ATOM 700 C C . GLY A 1 87 ? -20.416 29.192 5.100 1.00 50.72 87 GLY A C 1
ATOM 701 O O . GLY A 1 87 ? -21.395 28.646 5.618 1.00 50.72 87 GLY A O 1
ATOM 702 N N . PRO A 1 88 ? -19.630 30.044 5.777 1.00 54.56 88 PRO A N 1
ATOM 703 C CA . PRO A 1 88 ? -19.908 30.400 7.159 1.00 54.56 88 PRO A CA 1
ATOM 704 C C . PRO A 1 88 ? -21.348 30.912 7.268 1.00 54.56 88 PRO A C 1
ATOM 706 O O . PRO A 1 88 ? -21.708 31.927 6.674 1.00 54.56 88 PRO A O 1
ATOM 709 N N . GLN A 1 89 ? -22.173 30.158 7.999 1.00 53.06 89 GLN A N 1
ATOM 710 C CA . GLN A 1 89 ? -23.464 30.623 8.488 1.00 53.06 89 GLN A CA 1
ATOM 711 C C . GLN A 1 89 ? -23.205 31.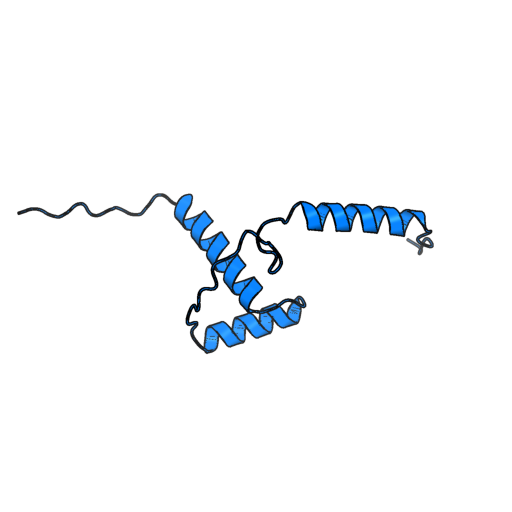908 9.277 1.00 53.06 89 GLN A C 1
ATOM 713 O O . GLN A 1 89 ? -22.296 31.953 10.109 1.00 53.06 89 GLN A O 1
ATOM 718 N N . GLY A 1 90 ? -23.958 32.952 8.949 1.00 49.81 90 GLY A N 1
ATOM 719 C CA . GLY A 1 90 ? -23.684 34.306 9.398 1.00 49.81 90 GLY A CA 1
ATOM 720 C C . GLY A 1 90 ? -23.738 34.506 10.910 1.00 49.81 90 GLY A C 1
ATOM 721 O O . GLY A 1 90 ? -24.443 33.797 11.632 1.00 49.81 90 GLY A O 1
ATOM 722 N N . ARG A 1 91 ? -23.036 35.551 11.348 1.00 39.34 91 ARG A N 1
ATOM 723 C CA . ARG A 1 91 ? -23.603 36.660 12.122 1.00 39.34 91 ARG A CA 1
ATOM 724 C C . ARG A 1 91 ? -22.960 37.956 11.657 1.00 39.34 91 ARG A C 1
ATOM 726 O O . ARG A 1 91 ? -21.753 37.904 11.337 1.00 39.34 91 ARG A O 1
#

pLDDT: mean 73.95, std 16.21, range [39.34, 96.88]

Radius of gyration: 21.02 Å; chains: 1; bounding box: 38×64×43 Å

Sequence (91 aa):
RKGGTRGPIFLHELAEEAHRRMLTHRRGRPSAREWTLRRLVPLRPDHWEELKKLAASIGVDPAQIAALLIERGLERLRTEPKLGTVGPQGR

Secondary structure (DSSP, 8-state):
-PPP---HHHHHHHHHHHHHHHHH--SS-TT-TT----------HHHHHHHHHHHHHHTS-HHHHHHHHHHHHHHHHHHS-----------

Foldseek 3Di:
DDDDPCPPVNVVVVVVVVVVVVVVPPPQDPPNPVCPDDDDDDDDPVVLVVLVVVCVVVVHDSVSVVVVVVVVVVVVCVPDDPPDPPDDDDD